Protein AF-A0A379TGN2-F1 (afdb_monomer)

Radius of gyration: 18.32 Å; Cα contacts (8 Å, |Δi|>4): 152; chains: 1; bounding box: 47×32×47 Å

InterPro domains:
  IPR022293 Integrating conjugative element protein, PFL4693 [TIGR03759] (1-119)

Structure (mmCIF, N/CA/C/O backbone):
data_AF-A0A379TGN2-F1
#
_entry.id   AF-A0A379TGN2-F1
#
loop_
_atom_site.group_PDB
_atom_site.id
_atom_site.type_symbol
_atom_site.label_atom_id
_atom_site.label_alt_id
_atom_site.label_comp_id
_atom_site.label_asym_id
_atom_site.label_entity_id
_atom_site.label_seq_id
_atom_site.pdbx_PDB_ins_code
_atom_site.Cartn_x
_atom_site.Cartn_y
_atom_site.Cartn_z
_atom_site.occupancy
_atom_site.B_iso_or_equiv
_atom_site.auth_seq_id
_atom_site.auth_comp_id
_atom_site.auth_asym_id
_atom_site.auth_atom_id
_atom_site.pdbx_PDB_model_num
ATOM 1 N N . MET A 1 1 ? -24.915 11.023 4.358 1.00 54.81 1 MET A N 1
ATOM 2 C CA . MET A 1 1 ? -24.315 10.849 5.699 1.00 54.81 1 MET A CA 1
ATOM 3 C C . MET A 1 1 ? -25.342 10.815 6.831 1.00 54.81 1 MET A C 1
ATOM 5 O O . MET A 1 1 ? -25.251 9.920 7.656 1.00 54.81 1 MET A O 1
ATOM 9 N N . GLU A 1 2 ? -26.340 11.707 6.883 1.00 61.25 2 GLU A N 1
ATOM 10 C CA . GLU A 1 2 ? -27.284 11.757 8.024 1.00 61.25 2 GLU A CA 1
ATOM 11 C C . GLU A 1 2 ? -28.126 10.487 8.232 1.00 61.25 2 GLU A C 1
ATOM 13 O O . GLU A 1 2 ? -28.344 10.085 9.371 1.00 61.25 2 GLU A O 1
ATOM 18 N N . LYS A 1 3 ? -28.559 9.817 7.154 1.00 62.69 3 LYS A N 1
ATOM 19 C CA . LYS A 1 3 ? -29.353 8.576 7.250 1.00 62.69 3 LYS A CA 1
ATOM 20 C C . LYS A 1 3 ? -28.577 7.411 7.870 1.00 62.69 3 LYS A C 1
ATOM 22 O O . LYS A 1 3 ? -29.139 6.673 8.669 1.00 62.69 3 LYS A O 1
ATOM 27 N N . GLU A 1 4 ? -27.292 7.292 7.548 1.00 63.69 4 GLU A N 1
ATOM 28 C CA . GLU A 1 4 ? -26.406 6.263 8.106 1.00 63.69 4 GLU A CA 1
ATOM 29 C C . GLU A 1 4 ? -26.175 6.503 9.603 1.00 63.69 4 GLU A C 1
ATOM 31 O O . GLU A 1 4 ? -26.311 5.602 10.428 1.00 63.69 4 GLU A O 1
ATOM 36 N N . LEU A 1 5 ? -25.936 7.762 9.985 1.00 71.75 5 LEU A N 1
ATOM 37 C CA . LEU A 1 5 ? -25.738 8.126 11.385 1.00 71.75 5 LEU A CA 1
ATOM 38 C C . LEU A 1 5 ? -27.029 7.972 12.210 1.00 71.75 5 LEU A C 1
ATOM 40 O O . LEU A 1 5 ? -26.981 7.555 13.368 1.00 71.75 5 LEU A O 1
ATOM 44 N N . ALA A 1 6 ? -28.189 8.282 11.624 1.00 77.94 6 ALA A N 1
ATOM 45 C CA . ALA A 1 6 ? -29.493 8.059 12.244 1.00 77.94 6 ALA A CA 1
ATOM 46 C C . ALA A 1 6 ? -29.781 6.562 12.436 1.00 77.94 6 ALA A C 1
ATOM 48 O O . ALA A 1 6 ? -30.235 6.161 13.509 1.00 77.94 6 ALA A O 1
ATOM 49 N N . PHE A 1 7 ? -29.451 5.735 11.440 1.00 78.75 7 PHE A N 1
ATOM 50 C CA . PHE A 1 7 ? -29.583 4.283 11.518 1.00 78.75 7 PHE A CA 1
ATOM 51 C C . PHE A 1 7 ? -28.708 3.695 12.630 1.00 78.75 7 PHE A C 1
ATOM 53 O O . PHE A 1 7 ? -29.215 2.988 13.499 1.00 78.75 7 PHE A O 1
ATOM 60 N N . GLN A 1 8 ? -27.425 4.065 12.684 1.00 78.06 8 GLN A N 1
ATOM 61 C CA . GLN A 1 8 ? -26.515 3.605 13.738 1.00 78.06 8 GLN A CA 1
ATOM 62 C C . GLN A 1 8 ? -26.989 4.018 15.135 1.00 78.06 8 GLN A C 1
ATOM 64 O O . GLN A 1 8 ? -26.885 3.243 16.085 1.00 78.06 8 GLN A O 1
ATOM 69 N N . ARG A 1 9 ? -27.540 5.229 15.283 1.00 82.88 9 ARG A N 1
ATOM 70 C CA . ARG A 1 9 ? -28.100 5.696 16.561 1.00 82.88 9 ARG A CA 1
ATOM 71 C C . ARG A 1 9 ? -29.307 4.865 16.992 1.00 82.88 9 ARG A C 1
ATOM 73 O O . ARG A 1 9 ? -29.327 4.418 18.137 1.00 82.88 9 ARG A O 1
ATOM 80 N N . ALA A 1 10 ? -30.260 4.628 16.091 1.00 85.25 10 ALA A N 1
ATOM 81 C CA . ALA A 1 10 ? -31.443 3.818 16.375 1.00 85.25 10 ALA A CA 1
ATOM 82 C C . ALA A 1 10 ? -31.068 2.362 16.700 1.00 85.25 10 ALA A C 1
ATOM 84 O O . ALA A 1 10 ? -31.542 1.805 17.689 1.00 85.25 10 ALA A O 1
ATOM 85 N N . TYR A 1 11 ? -30.142 1.783 15.931 1.00 82.19 11 TYR A N 1
ATOM 86 C CA . TYR A 1 11 ? -29.606 0.444 16.167 1.00 82.19 11 TYR A CA 1
ATOM 87 C C . TYR A 1 11 ? -28.943 0.331 17.546 1.00 82.19 11 TYR A C 1
ATOM 89 O O . TYR A 1 11 ? -29.262 -0.564 18.327 1.00 82.19 11 TYR A O 1
ATOM 97 N N . ASN A 1 12 ? -28.074 1.284 17.895 1.00 80.25 12 ASN A N 1
ATOM 98 C CA . ASN A 1 12 ? -27.389 1.304 19.187 1.00 80.25 12 ASN A CA 1
ATOM 99 C C . ASN A 1 12 ? -28.356 1.491 20.366 1.00 80.25 12 ASN A C 1
ATOM 101 O O . ASN A 1 12 ? -28.136 0.918 21.434 1.00 80.25 12 ASN A O 1
ATOM 105 N N . GLN A 1 13 ? -29.411 2.294 20.198 1.00 86.75 13 GLN A N 1
ATOM 106 C CA . GLN A 1 13 ? -30.454 2.458 21.214 1.00 86.75 13 GLN A CA 1
ATOM 107 C C . GLN A 1 13 ? -31.244 1.161 21.419 1.00 86.75 13 GLN A C 1
ATOM 109 O O . GLN A 1 13 ? -31.395 0.730 22.562 1.00 86.75 13 GLN A O 1
ATOM 114 N N . ALA A 1 14 ? -31.672 0.511 20.335 1.00 85.31 14 ALA A N 1
ATOM 115 C CA . ALA A 1 14 ? -32.395 -0.757 20.398 1.00 85.31 14 ALA A CA 1
ATOM 116 C C . ALA A 1 14 ? -31.539 -1.873 21.020 1.00 85.31 14 ALA A C 1
ATOM 118 O O . ALA A 1 14 ? -32.004 -2.604 21.892 1.00 85.31 14 ALA A O 1
ATOM 119 N N . TRP A 1 15 ? -30.258 -1.961 20.650 1.00 82.81 15 TRP A N 1
ATOM 120 C CA . TRP A 1 15 ? -29.336 -2.948 21.216 1.00 82.81 15 TRP A CA 1
ATOM 121 C C . TRP A 1 15 ? -29.159 -2.779 22.728 1.00 82.81 15 TRP A C 1
ATOM 123 O O . TRP A 1 15 ? -29.206 -3.759 23.466 1.00 82.81 15 TRP A O 1
ATOM 133 N N . LYS A 1 16 ? -29.005 -1.537 23.212 1.00 83.69 16 LYS A N 1
ATOM 134 C CA . LYS A 1 16 ? -28.899 -1.249 24.654 1.00 83.69 16 LYS A CA 1
ATOM 135 C C . LYS A 1 16 ? -30.151 -1.649 25.434 1.00 83.69 16 LYS A C 1
ATOM 137 O O . LYS A 1 16 ? -30.028 -2.044 26.588 1.00 83.69 16 LYS A O 1
ATOM 142 N N . GLN A 1 17 ? -31.330 -1.528 24.826 1.00 87.44 17 GLN A N 1
ATOM 143 C CA . GLN A 1 17 ? -32.589 -1.941 25.449 1.00 87.44 17 GLN A CA 1
ATOM 144 C C . GLN A 1 17 ? -32.730 -3.466 25.501 1.00 87.44 17 GLN A C 1
ATOM 146 O O . GLN A 1 17 ? -33.188 -3.997 26.508 1.00 87.44 17 GLN A O 1
ATOM 151 N N . LEU A 1 18 ? -32.331 -4.165 24.435 1.00 86.81 18 LEU A N 1
ATOM 152 C CA . LEU A 1 18 ? -32.508 -5.615 24.305 1.00 86.81 18 LEU A CA 1
ATOM 153 C C . LEU A 1 18 ? -31.406 -6.431 24.999 1.00 86.81 18 LEU A C 1
ATOM 155 O O . LEU A 1 18 ? -31.676 -7.521 25.495 1.00 86.81 18 LEU A O 1
ATOM 159 N N . TYR A 1 19 ? -30.178 -5.909 25.060 1.00 84.38 19 TYR A N 1
ATOM 160 C CA . TYR A 1 19 ? -29.001 -6.624 25.564 1.00 84.38 19 TYR A CA 1
ATOM 161 C C . TYR A 1 19 ? -28.160 -5.769 26.53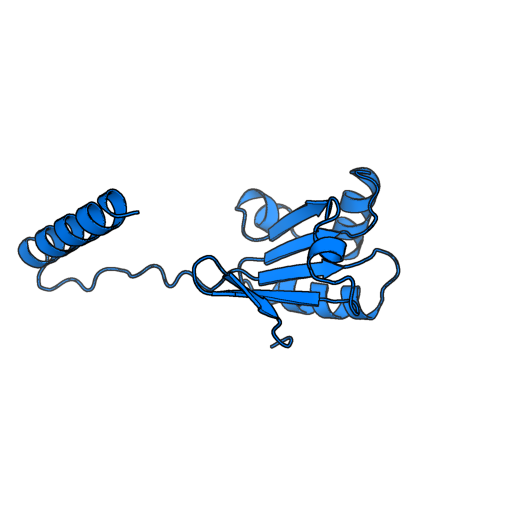3 1.00 84.38 19 TYR A C 1
ATOM 163 O O . TYR A 1 19 ? -26.982 -5.512 26.273 1.00 84.38 19 TYR A O 1
ATOM 171 N N . PRO A 1 20 ? -28.724 -5.321 27.669 1.00 80.44 20 PRO A N 1
ATOM 172 C CA . PRO A 1 20 ? -28.080 -4.352 28.563 1.00 80.44 20 PRO A CA 1
ATOM 173 C C . PRO A 1 20 ? -26.793 -4.856 29.239 1.00 80.44 20 PRO A C 1
ATOM 175 O O . PRO A 1 20 ? -25.996 -4.046 29.705 1.00 80.44 20 PRO A O 1
ATOM 178 N N . THR A 1 21 ? -26.575 -6.173 29.297 1.00 84.50 21 THR A N 1
ATOM 179 C CA . THR A 1 21 ? -25.402 -6.802 29.931 1.00 84.50 21 THR A CA 1
ATOM 180 C C . THR A 1 21 ? -24.337 -7.267 28.937 1.00 84.50 21 THR A C 1
ATOM 182 O O . THR A 1 21 ? -23.258 -7.683 29.357 1.00 84.50 21 THR A O 1
ATOM 185 N N . LEU A 1 22 ? -24.611 -7.203 27.628 1.00 79.81 22 LEU A N 1
ATOM 186 C CA . LEU A 1 22 ? -23.655 -7.594 26.596 1.00 79.81 22 LEU A CA 1
ATOM 187 C C . LEU A 1 22 ? -22.899 -6.364 26.103 1.00 79.81 22 LEU A C 1
ATOM 189 O O . LEU A 1 22 ? -23.488 -5.431 25.557 1.00 79.81 22 LEU A O 1
ATOM 193 N N . THR A 1 23 ? -21.575 -6.385 26.234 1.00 68.88 23 THR A N 1
ATOM 194 C CA . THR A 1 23 ? -20.720 -5.404 25.566 1.00 68.88 23 THR A CA 1
ATOM 195 C C . THR A 1 23 ? -20.814 -5.648 24.060 1.00 68.88 23 THR A C 1
ATOM 197 O O . THR A 1 23 ? -20.469 -6.745 23.612 1.00 68.88 23 THR A O 1
ATOM 200 N N . PRO A 1 24 ? -21.267 -4.673 23.252 1.00 62.59 24 PRO A N 1
ATOM 201 C CA . PRO A 1 24 ? -21.238 -4.824 21.807 1.00 62.59 24 PRO A CA 1
ATOM 202 C C . PRO A 1 24 ? -19.797 -5.090 21.379 1.00 62.59 24 PRO A C 1
ATOM 204 O O . PRO A 1 24 ? -18.894 -4.348 21.779 1.00 62.59 24 PRO A O 1
ATOM 207 N N . ILE A 1 25 ? -19.576 -6.122 20.563 1.00 61.44 25 ILE A N 1
ATOM 208 C CA . ILE A 1 25 ? -18.291 -6.304 19.890 1.00 61.44 25 ILE A CA 1
ATOM 209 C C . ILE A 1 25 ? -18.145 -5.100 18.962 1.00 61.44 25 ILE A C 1
ATOM 211 O O . ILE A 1 25 ? -18.706 -5.062 17.869 1.00 61.44 25 ILE A O 1
ATOM 215 N N . ARG A 1 26 ? -17.429 -4.068 19.413 1.00 55.06 26 ARG A N 1
ATOM 216 C CA . ARG A 1 26 ? -16.927 -3.057 18.495 1.00 55.06 26 ARG A CA 1
ATOM 217 C C . ARG A 1 26 ? -15.922 -3.787 17.626 1.00 55.06 26 ARG A C 1
ATOM 219 O O . ARG A 1 26 ? -14.904 -4.249 18.134 1.00 55.06 26 ARG A O 1
ATOM 226 N N . SER A 1 27 ? -16.198 -3.894 16.332 1.00 53.78 27 SER A N 1
ATOM 227 C CA . SER A 1 27 ? -15.127 -4.120 15.374 1.00 53.78 27 SER A CA 1
ATOM 228 C C . SER A 1 27 ? -14.119 -2.999 15.610 1.00 53.78 27 SER A C 1
ATOM 230 O O . SER A 1 27 ? -14.400 -1.839 15.300 1.00 53.78 27 SER A O 1
ATOM 232 N N . ILE A 1 28 ? -12.984 -3.314 16.233 1.00 56.44 28 ILE A N 1
ATOM 233 C CA . ILE A 1 28 ? -11.820 -2.436 16.198 1.00 56.44 28 ILE A CA 1
ATOM 234 C C . ILE A 1 28 ? -11.389 -2.489 14.737 1.00 56.44 28 ILE A C 1
ATOM 236 O O . ILE A 1 28 ? -10.634 -3.369 14.330 1.00 56.44 28 ILE A O 1
ATOM 240 N N . VAL A 1 29 ? -11.987 -1.631 13.911 1.00 70.31 29 VAL A N 1
ATOM 241 C CA . VAL A 1 29 ? -11.552 -1.461 12.532 1.00 70.31 29 VAL A CA 1
ATOM 242 C C . VAL A 1 29 ? -10.195 -0.801 12.657 1.00 70.31 29 VAL A C 1
ATOM 244 O O . VAL A 1 29 ? -10.103 0.395 12.932 1.00 70.31 29 VAL A O 1
ATOM 247 N N . GLN A 1 30 ? -9.145 -1.612 12.566 1.00 83.19 30 GLN A N 1
ATOM 248 C CA . GLN A 1 30 ? -7.796 -1.084 12.506 1.00 83.19 30 GLN A CA 1
ATOM 249 C C . GLN A 1 30 ? -7.734 -0.142 11.302 1.00 83.19 30 GLN A C 1
ATOM 251 O O . GLN A 1 30 ? -8.220 -0.517 10.227 1.00 83.19 30 GLN A O 1
ATOM 256 N N . PRO A 1 31 ? -7.193 1.074 11.468 1.00 90.00 31 PRO A N 1
ATOM 257 C CA . PRO A 1 31 ? -7.125 2.010 10.366 1.00 90.00 31 PRO A CA 1
ATOM 258 C C . PRO A 1 31 ? -6.325 1.377 9.227 1.00 90.00 31 PRO A C 1
ATOM 260 O O . PRO A 1 31 ? -5.273 0.766 9.447 1.00 90.00 31 PRO A O 1
ATOM 263 N N . ARG A 1 32 ? -6.868 1.462 8.012 1.00 94.88 32 ARG A N 1
ATOM 264 C CA . ARG A 1 32 ? -6.260 0.863 6.825 1.00 94.88 32 ARG A CA 1
ATOM 265 C C . ARG A 1 32 ? -5.032 1.668 6.421 1.00 94.88 32 ARG A C 1
ATOM 267 O O . ARG A 1 32 ? -5.050 2.896 6.469 1.00 94.88 32 ARG A O 1
ATOM 274 N N . LEU A 1 33 ? -3.972 0.977 6.028 1.00 97.44 33 LEU A N 1
ATOM 275 C CA . LEU A 1 33 ? -2.756 1.592 5.513 1.00 97.44 33 LEU A CA 1
ATOM 276 C C . LEU A 1 33 ? -2.796 1.646 3.987 1.00 97.44 33 LEU A C 1
ATOM 278 O O . LEU A 1 33 ? -3.310 0.729 3.353 1.00 97.44 33 LEU A O 1
ATOM 282 N N . ALA A 1 34 ? -2.221 2.688 3.394 1.00 97.62 34 ALA A N 1
ATOM 283 C CA . ALA A 1 34 ? -1.961 2.761 1.962 1.00 97.62 34 ALA A CA 1
ATOM 284 C C . ALA A 1 34 ? -0.473 3.014 1.724 1.00 97.62 34 ALA A C 1
ATOM 286 O O . ALA A 1 34 ? 0.067 4.039 2.136 1.00 97.62 34 ALA A O 1
ATOM 287 N N . LEU A 1 35 ? 0.183 2.079 1.043 1.00 98.12 35 LEU A N 1
ATOM 288 C CA . LEU A 1 35 ? 1.603 2.124 0.735 1.00 98.12 35 LEU A CA 1
ATOM 289 C C . LEU A 1 35 ? 1.801 2.355 -0.765 1.00 98.12 35 LEU A C 1
ATOM 291 O O . LEU A 1 35 ? 1.417 1.525 -1.587 1.00 98.12 35 LEU A O 1
ATOM 295 N N . PHE A 1 36 ? 2.448 3.460 -1.123 1.00 98.12 36 PHE A N 1
ATOM 296 C CA . PHE A 1 36 ? 2.883 3.725 -2.493 1.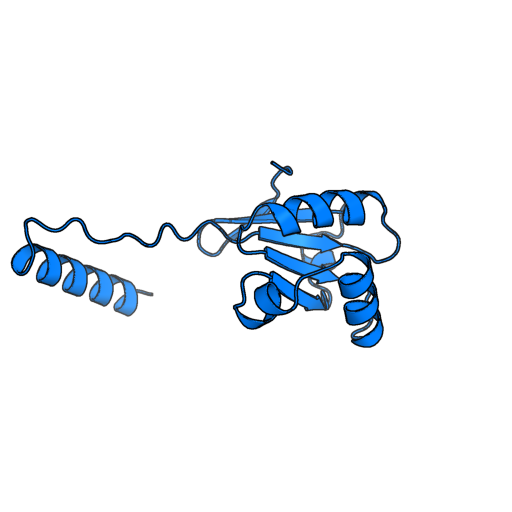00 98.12 36 PHE A CA 1
ATOM 297 C C . PHE A 1 36 ? 4.331 3.289 -2.673 1.00 98.12 36 PHE A C 1
ATOM 299 O O . PHE A 1 36 ? 5.215 3.682 -1.906 1.00 98.12 36 PHE A O 1
ATOM 306 N N . VAL A 1 37 ? 4.569 2.500 -3.717 1.00 98.00 37 VAL A N 1
ATOM 307 C CA . VAL A 1 37 ? 5.861 1.864 -4.002 1.00 98.00 37 VAL A CA 1
ATOM 308 C C . VAL A 1 37 ? 6.197 1.948 -5.482 1.00 98.00 37 VAL A C 1
ATOM 310 O O 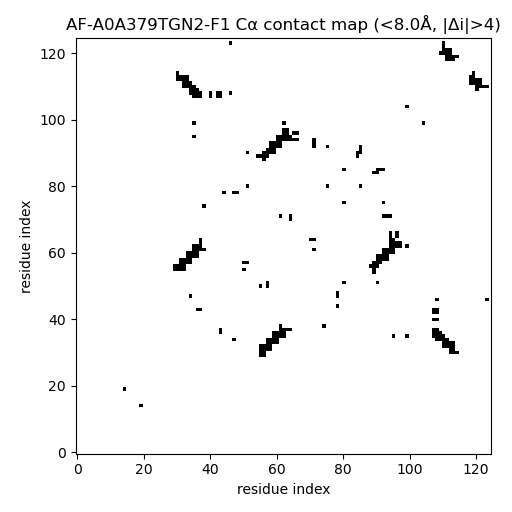. VAL A 1 37 ? 5.309 2.066 -6.321 1.00 98.00 37 VAL A O 1
ATOM 313 N N . SER A 1 38 ? 7.477 1.825 -5.822 1.00 96.06 38 SER A N 1
ATOM 314 C CA . SER A 1 38 ? 7.917 1.554 -7.193 1.00 96.06 38 SER A CA 1
ATOM 315 C C . SER A 1 38 ? 8.670 0.226 -7.255 1.00 96.06 38 SER A C 1
ATOM 317 O O . SER A 1 38 ? 9.184 -0.256 -6.246 1.00 96.06 38 SER A O 1
ATOM 319 N N . GLU A 1 39 ? 8.759 -0.377 -8.444 1.00 91.19 39 GLU A N 1
ATOM 320 C CA . GLU A 1 39 ? 9.432 -1.674 -8.609 1.00 91.19 39 GLU A CA 1
ATOM 321 C C . GLU A 1 39 ? 10.936 -1.649 -8.320 1.00 91.19 39 GLU A C 1
ATOM 323 O O . GLU A 1 39 ? 11.504 -2.687 -7.999 1.00 91.19 39 GLU A O 1
ATOM 328 N N . LYS A 1 40 ? 11.587 -0.492 -8.478 1.00 90.19 40 LYS A N 1
ATOM 329 C CA . LYS A 1 40 ? 13.039 -0.318 -8.326 1.00 90.19 40 LYS A CA 1
ATOM 330 C C . LYS A 1 40 ? 13.339 0.547 -7.104 1.00 90.19 40 LYS A C 1
ATOM 332 O O . LYS A 1 40 ? 13.925 1.620 -7.224 1.00 90.19 40 LYS A O 1
ATOM 337 N N . CYS A 1 41 ? 12.877 0.104 -5.941 1.00 94.81 41 CYS A N 1
ATOM 338 C CA . CYS A 1 41 ? 12.970 0.855 -4.694 1.00 94.81 41 CYS A CA 1
ATOM 339 C C . CYS A 1 41 ? 13.239 -0.093 -3.515 1.00 94.81 41 CYS A C 1
ATOM 341 O O . CYS A 1 41 ? 12.291 -0.600 -2.920 1.00 94.81 41 CYS A O 1
ATOM 343 N N . PRO A 1 42 ? 14.510 -0.314 -3.131 1.00 95.44 42 PRO A N 1
ATOM 344 C CA . PRO A 1 42 ? 14.848 -1.209 -2.020 1.00 95.44 42 PRO A CA 1
ATOM 345 C C . PRO A 1 42 ? 14.175 -0.821 -0.695 1.00 95.44 42 PRO A C 1
ATOM 347 O O . PRO A 1 42 ? 13.668 -1.682 0.011 1.00 95.44 42 PRO A O 1
ATOM 350 N N . ALA A 1 43 ? 14.079 0.480 -0.392 1.00 96.25 43 ALA A N 1
ATOM 351 C CA . ALA A 1 43 ? 13.365 0.966 0.793 1.00 96.25 43 ALA A CA 1
ATOM 352 C C . ALA A 1 43 ? 11.868 0.600 0.773 1.00 96.25 43 ALA A C 1
ATOM 354 O O . ALA A 1 43 ? 11.282 0.325 1.816 1.00 96.25 43 ALA A O 1
ATOM 355 N N . CYS A 1 44 ? 11.257 0.559 -0.415 1.00 97.19 44 CYS A N 1
ATOM 356 C CA . CYS A 1 44 ? 9.876 0.133 -0.584 1.00 97.19 44 CYS A CA 1
ATOM 357 C C . CYS A 1 44 ? 9.718 -1.364 -0.314 1.00 97.19 44 CYS A C 1
ATOM 359 O O . CYS A 1 44 ? 8.729 -1.760 0.288 1.00 97.19 44 CYS A O 1
ATOM 361 N N . GLU A 1 45 ? 10.678 -2.187 -0.746 1.00 95.44 45 GLU A N 1
ATOM 362 C CA . GLU A 1 45 ? 10.656 -3.633 -0.499 1.00 95.44 45 GLU A CA 1
ATOM 363 C C . GLU A 1 45 ? 10.821 -3.955 0.991 1.00 95.44 45 GLU A C 1
ATOM 365 O O . GLU A 1 45 ? 10.110 -4.810 1.514 1.00 95.44 45 GLU A O 1
ATOM 370 N N . THR A 1 46 ? 11.712 -3.246 1.693 1.00 96.06 46 THR A N 1
ATOM 371 C CA . THR A 1 46 ? 11.882 -3.407 3.146 1.00 96.06 46 THR A CA 1
ATOM 372 C C . THR A 1 46 ? 10.589 -3.080 3.888 1.00 96.06 46 THR A C 1
ATOM 374 O O . THR A 1 46 ? 10.064 -3.938 4.596 1.00 96.06 46 THR A O 1
ATOM 377 N N . LEU A 1 47 ? 10.026 -1.887 3.659 1.00 96.94 47 LEU A N 1
ATOM 378 C CA . LEU A 1 47 ? 8.809 -1.463 4.350 1.00 96.94 47 LEU A CA 1
ATOM 379 C C . LEU A 1 47 ? 7.592 -2.320 3.971 1.00 96.94 47 LEU A C 1
ATOM 381 O O . LEU A 1 47 ? 6.777 -2.657 4.825 1.00 96.94 47 LEU A O 1
ATOM 385 N N . ALA A 1 48 ? 7.457 -2.709 2.699 1.00 96.81 48 ALA A N 1
ATOM 386 C CA . ALA A 1 48 ? 6.373 -3.595 2.282 1.00 96.81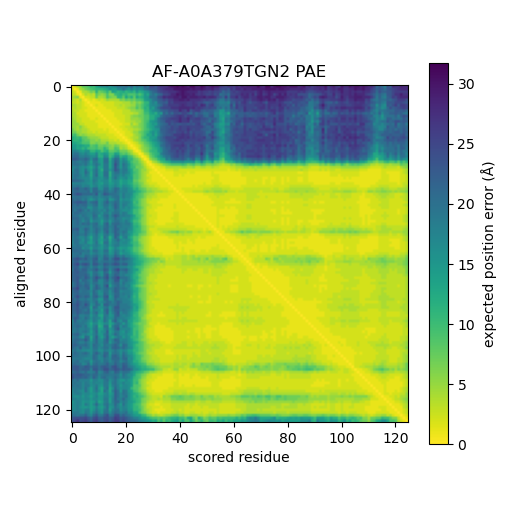 48 ALA A CA 1
ATOM 387 C C . ALA A 1 48 ? 6.421 -4.919 3.052 1.00 96.81 48 ALA A C 1
ATOM 389 O O . ALA A 1 48 ? 5.388 -5.369 3.540 1.00 96.81 48 ALA A O 1
ATOM 390 N N . ARG A 1 49 ? 7.607 -5.517 3.213 1.00 95.56 49 ARG A N 1
ATOM 391 C CA . ARG A 1 49 ? 7.769 -6.779 3.944 1.00 95.56 49 ARG A CA 1
ATOM 392 C C . ARG A 1 49 ? 7.372 -6.660 5.414 1.00 95.56 49 ARG A C 1
ATOM 394 O O . ARG A 1 49 ? 6.754 -7.581 5.937 1.00 95.56 49 ARG A O 1
ATOM 401 N N . GLU A 1 50 ? 7.705 -5.552 6.066 1.00 95.50 50 GLU A N 1
ATOM 402 C CA . GLU A 1 50 ? 7.281 -5.279 7.445 1.00 95.50 50 GLU A CA 1
ATOM 403 C C . GLU A 1 50 ? 5.748 -5.202 7.533 1.00 95.50 50 GLU A C 1
ATOM 405 O O . GLU A 1 50 ? 5.128 -5.969 8.269 1.00 95.50 50 GLU A O 1
ATOM 410 N N . LEU A 1 51 ? 5.118 -4.376 6.692 1.00 96.12 51 LEU A N 1
ATOM 411 C CA . LEU A 1 51 ? 3.668 -4.150 6.722 1.00 96.12 51 LEU A CA 1
ATOM 412 C C . LEU A 1 51 ? 2.838 -5.366 6.284 1.00 96.12 51 LEU A C 1
ATOM 414 O O . LEU A 1 51 ? 1.750 -5.593 6.807 1.00 96.12 51 LEU A O 1
ATOM 418 N N . ILE A 1 52 ? 3.338 -6.183 5.351 1.00 95.38 52 ILE A N 1
ATOM 419 C CA . ILE A 1 52 ? 2.689 -7.443 4.945 1.00 95.38 52 ILE A CA 1
ATOM 420 C C . ILE A 1 52 ? 2.583 -8.414 6.137 1.00 95.38 52 ILE A C 1
ATOM 422 O O . ILE A 1 52 ? 1.648 -9.224 6.189 1.00 95.38 52 ILE A O 1
ATOM 426 N N . ASN A 1 53 ? 3.507 -8.325 7.099 1.00 92.62 53 ASN A N 1
ATOM 427 C CA . ASN A 1 53 ? 3.562 -9.178 8.286 1.00 92.62 53 ASN A CA 1
ATOM 428 C C . ASN A 1 53 ? 2.847 -8.588 9.518 1.00 92.62 53 ASN A C 1
ATOM 430 O O . ASN A 1 53 ? 2.536 -9.348 10.427 1.00 92.62 53 ASN A O 1
ATOM 434 N N . ASP A 1 54 ? 2.521 -7.291 9.523 1.00 89.44 54 ASP A N 1
ATOM 435 C CA . ASP A 1 54 ? 1.852 -6.569 10.630 1.00 89.44 54 ASP A CA 1
ATOM 436 C C . ASP A 1 54 ? 0.344 -6.891 10.770 1.00 89.44 54 ASP A C 1
ATOM 438 O O . ASP A 1 54 ? -0.369 -6.377 11.623 1.00 89.44 54 ASP A O 1
ATOM 442 N N . ASP A 1 55 ? -0.187 -7.738 9.889 1.00 86.56 55 ASP A N 1
ATOM 443 C CA . ASP A 1 55 ? -1.591 -8.160 9.800 1.00 86.56 55 ASP A CA 1
ATOM 444 C C . ASP A 1 55 ? -2.666 -7.052 9.709 1.00 86.56 55 ASP A C 1
ATOM 446 O O . ASP A 1 55 ? -3.855 -7.342 9.538 1.00 86.56 55 ASP A O 1
ATOM 450 N N . ARG A 1 56 ? -2.259 -5.782 9.683 1.00 92.12 56 ARG A N 1
ATOM 451 C CA . ARG A 1 56 ? -3.122 -4.638 9.400 1.00 92.12 56 ARG A CA 1
ATOM 452 C C . ARG A 1 56 ? -3.678 -4.692 7.973 1.00 92.12 56 ARG A C 1
ATOM 454 O O . ARG A 1 56 ? -3.010 -5.183 7.059 1.00 92.12 56 ARG A O 1
ATOM 461 N N . PRO A 1 57 ? -4.891 -4.162 7.741 1.00 95.50 57 PRO A N 1
ATOM 462 C CA . PRO A 1 57 ? -5.394 -3.979 6.390 1.00 95.50 57 PRO A CA 1
ATOM 463 C C . PRO A 1 57 ? -4.499 -3.001 5.611 1.00 95.50 57 PRO A C 1
ATOM 465 O O . PRO 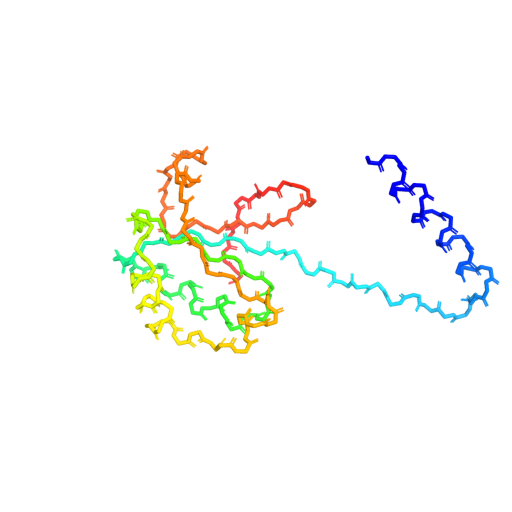A 1 57 ? -4.211 -1.906 6.098 1.00 95.50 57 PRO A O 1
ATOM 468 N N . LEU A 1 58 ? -4.078 -3.383 4.406 1.00 97.56 58 LEU A N 1
ATOM 469 C CA . LEU A 1 58 ? -3.059 -2.690 3.618 1.00 97.56 58 LEU A CA 1
ATOM 470 C C . LEU A 1 58 ? -3.467 -2.594 2.141 1.00 97.56 58 LEU A C 1
ATOM 472 O O . LEU A 1 58 ? -3.734 -3.595 1.486 1.00 97.56 58 LEU A O 1
ATOM 476 N N . ASP A 1 59 ? -3.458 -1.390 1.586 1.00 97.94 59 ASP A N 1
ATOM 477 C CA . ASP A 1 59 ? -3.561 -1.141 0.151 1.00 97.94 59 ASP A CA 1
ATOM 478 C C . ASP A 1 59 ? -2.185 -0.821 -0.411 1.00 97.94 59 ASP A C 1
ATOM 480 O O . ASP A 1 59 ? -1.557 0.161 -0.021 1.00 97.94 59 ASP A O 1
ATOM 484 N N . ILE A 1 60 ? -1.715 -1.619 -1.360 1.00 98.38 60 ILE A N 1
ATOM 485 C CA . ILE A 1 60 ? -0.444 -1.380 -2.032 1.00 98.38 60 ILE A CA 1
ATOM 486 C C . ILE A 1 60 ? -0.724 -0.777 -3.405 1.00 98.38 60 ILE A C 1
ATOM 488 O O . ILE A 1 60 ? -1.477 -1.336 -4.205 1.00 98.38 60 ILE A O 1
ATOM 492 N N . TRP A 1 61 ? -0.097 0.363 -3.682 1.00 98.06 61 TRP A N 1
ATOM 493 C CA . TRP A 1 61 ? -0.221 1.106 -4.931 1.00 98.06 61 TRP A CA 1
ATOM 494 C C . TRP A 1 61 ? 1.124 1.124 -5.656 1.00 98.06 61 TRP A C 1
ATOM 496 O O . TRP A 1 61 ? 2.064 1.804 -5.232 1.00 98.06 61 TRP A O 1
ATOM 506 N N . LEU A 1 62 ? 1.219 0.389 -6.766 1.00 98.00 62 LEU A N 1
ATOM 507 C CA . LEU A 1 62 ? 2.421 0.369 -7.593 1.00 98.00 62 LEU A CA 1
ATOM 508 C C . LEU A 1 62 ? 2.426 1.570 -8.539 1.00 98.00 62 LEU A C 1
ATOM 510 O O . LEU A 1 62 ? 1.627 1.644 -9.486 1.00 98.00 62 LEU A O 1
ATOM 514 N N . ILE A 1 63 ? 3.352 2.494 -8.287 1.00 96.38 63 ILE A N 1
ATOM 515 C CA . ILE A 1 63 ? 3.470 3.718 -9.064 1.00 96.38 63 ILE A CA 1
ATOM 516 C C . ILE A 1 63 ? 4.113 3.486 -10.423 1.00 96.38 63 ILE A C 1
ATOM 518 O O . ILE A 1 63 ? 4.995 2.636 -10.568 1.00 96.38 63 ILE A O 1
ATOM 522 N N . ASN A 1 64 ? 3.702 4.278 -11.417 1.00 90.69 64 ASN A N 1
ATOM 523 C CA . ASN A 1 64 ? 4.244 4.223 -12.782 1.00 90.69 64 ASN A CA 1
ATOM 524 C C . ASN A 1 64 ? 4.200 2.809 -13.395 1.00 90.69 64 ASN A C 1
ATOM 526 O O . ASN A 1 64 ? 4.984 2.480 -14.287 1.00 90.69 64 ASN A O 1
ATOM 530 N N . SER A 1 65 ? 3.261 1.979 -12.935 1.00 88.31 65 SER A N 1
ATOM 531 C CA . SER A 1 65 ? 3.042 0.617 -13.426 1.00 88.31 65 SER A CA 1
ATOM 532 C C . SER A 1 65 ? 2.475 0.582 -14.845 1.00 88.31 65 SER A C 1
ATOM 534 O O . SER A 1 65 ? 2.434 -0.482 -15.444 1.00 88.31 65 SER A O 1
ATOM 536 N N . ARG A 1 66 ? 2.053 1.729 -15.406 1.00 89.88 66 ARG A N 1
ATOM 537 C CA . ARG A 1 66 ? 1.450 1.850 -16.751 1.00 89.88 66 ARG A CA 1
ATOM 538 C C . ARG A 1 66 ? 0.266 0.900 -16.972 1.00 89.88 66 ARG A C 1
ATOM 540 O O . ARG A 1 66 ? 0.027 0.482 -18.099 1.00 89.88 66 ARG A O 1
ATOM 547 N N . ASN A 1 67 ? -0.452 0.574 -15.896 1.00 91.38 67 ASN A N 1
ATOM 548 C CA . ASN A 1 67 ? -1.541 -0.402 -15.903 1.00 91.38 67 ASN A CA 1
ATOM 549 C C . ASN A 1 67 ? -1.111 -1.795 -16.426 1.00 91.38 67 ASN A C 1
ATOM 551 O O . ASN A 1 67 ? -1.909 -2.508 -17.024 1.00 91.38 67 ASN A O 1
ATOM 555 N N . ASP A 1 68 ? 0.170 -2.153 -16.248 1.00 94.94 68 ASP A N 1
ATOM 556 C CA . ASP A 1 68 ? 0.714 -3.477 -16.560 1.00 94.94 68 ASP A CA 1
ATOM 557 C C . ASP A 1 68 ? 0.493 -4.424 -15.373 1.00 94.94 68 ASP A C 1
ATOM 559 O O . ASP A 1 68 ? 1.264 -4.430 -14.402 1.00 94.94 68 ASP A O 1
ATOM 563 N N . ASP A 1 69 ? -0.558 -5.238 -15.461 1.00 94.81 69 ASP A N 1
ATOM 564 C CA . ASP A 1 69 ? -0.890 -6.263 -14.468 1.00 94.81 69 ASP A CA 1
ATOM 565 C C . ASP A 1 69 ? 0.272 -7.235 -14.234 1.00 94.81 69 ASP A C 1
ATOM 567 O O . ASP A 1 69 ? 0.498 -7.679 -13.107 1.00 94.81 69 ASP A O 1
ATOM 571 N N . ALA A 1 70 ? 1.065 -7.542 -15.266 1.00 95.38 70 ALA A N 1
ATOM 572 C CA . ALA A 1 70 ? 2.192 -8.455 -15.123 1.00 95.38 70 ALA A CA 1
ATOM 573 C C . ALA A 1 70 ? 3.287 -7.844 -14.234 1.00 95.38 70 ALA A C 1
ATOM 575 O O . ALA A 1 70 ? 3.945 -8.557 -13.476 1.00 95.38 70 ALA A O 1
ATOM 576 N N . SER A 1 71 ? 3.472 -6.523 -14.278 1.00 93.19 71 SER A N 1
ATOM 577 C CA . SER A 1 71 ? 4.359 -5.796 -13.363 1.00 93.19 71 SER A CA 1
ATOM 578 C C . SER A 1 71 ? 3.869 -5.854 -11.919 1.00 93.19 71 SER A C 1
ATOM 580 O O . SER A 1 71 ? 4.657 -6.144 -11.015 1.00 93.19 71 SER A O 1
ATOM 582 N N . LEU A 1 72 ? 2.566 -5.665 -11.703 1.00 93.69 72 LEU A N 1
ATOM 583 C CA . LEU A 1 72 ? 1.952 -5.763 -10.378 1.00 93.69 72 LEU A CA 1
ATOM 584 C C . LEU A 1 72 ? 2.073 -7.185 -9.804 1.00 93.69 72 LEU A C 1
ATOM 586 O O . LEU A 1 72 ? 2.492 -7.356 -8.658 1.00 93.69 72 LEU A O 1
ATOM 590 N N . GLN A 1 73 ? 1.801 -8.205 -10.623 1.00 94.44 73 GLN A N 1
ATOM 591 C CA . GLN A 1 73 ? 1.944 -9.616 -10.256 1.00 94.44 73 GLN A CA 1
ATOM 592 C C . GLN A 1 73 ? 3.397 -9.983 -9.931 1.00 94.44 73 GLN A C 1
ATOM 594 O O . GLN A 1 73 ? 3.656 -10.574 -8.883 1.00 94.44 73 GLN A O 1
ATOM 599 N N . ARG A 1 74 ? 4.364 -9.593 -10.776 1.00 94.56 74 ARG A N 1
ATOM 600 C CA . ARG A 1 74 ? 5.797 -9.825 -10.515 1.00 94.56 74 ARG A CA 1
ATOM 601 C C . ARG A 1 74 ? 6.241 -9.174 -9.210 1.00 94.56 74 ARG A C 1
ATOM 603 O O . ARG A 1 74 ? 7.000 -9.778 -8.457 1.00 94.56 74 ARG A O 1
ATOM 610 N N . TRP A 1 75 ? 5.802 -7.944 -8.947 1.00 95.56 75 TRP A N 1
ATOM 611 C CA . TRP A 1 75 ? 6.138 -7.248 -7.709 1.00 95.56 75 TRP A CA 1
ATOM 612 C C . TRP A 1 75 ? 5.563 -7.979 -6.488 1.00 95.56 75 TRP A C 1
ATOM 614 O O . TRP A 1 75 ? 6.303 -8.258 -5.546 1.00 95.56 75 TRP A O 1
ATOM 624 N N . ALA A 1 76 ? 4.291 -8.383 -6.539 1.00 95.50 76 ALA A N 1
ATOM 625 C CA . ALA A 1 76 ? 3.644 -9.126 -5.459 1.00 95.50 76 ALA A CA 1
ATOM 626 C C . ALA A 1 76 ? 4.317 -10.481 -5.177 1.00 95.50 76 ALA A C 1
ATOM 628 O O . ALA A 1 76 ? 4.521 -10.839 -4.016 1.00 95.50 76 ALA A O 1
ATOM 629 N N . GLN A 1 77 ? 4.727 -11.199 -6.229 1.00 95.12 77 GLN A N 1
ATOM 630 C CA . GLN A 1 77 ? 5.486 -12.446 -6.110 1.00 95.12 77 GLN A CA 1
ATOM 631 C C . GLN A 1 77 ? 6.842 -12.231 -5.425 1.00 95.12 77 GLN A C 1
ATOM 633 O O . GLN A 1 77 ? 7.190 -12.995 -4.527 1.00 95.12 77 GLN A O 1
ATOM 638 N N . ARG A 1 78 ? 7.588 -11.173 -5.786 1.00 94.69 78 ARG A N 1
ATOM 639 C CA . ARG A 1 78 ? 8.866 -10.827 -5.128 1.00 94.69 78 ARG A CA 1
ATOM 640 C C . ARG A 1 78 ? 8.700 -10.478 -3.648 1.00 94.69 78 ARG A C 1
ATOM 642 O O . ARG A 1 78 ? 9.608 -10.729 -2.864 1.00 94.69 78 ARG A O 1
ATOM 649 N N . GLN A 1 79 ? 7.561 -9.901 -3.268 1.00 95.75 79 GLN A N 1
ATOM 650 C CA . GLN A 1 79 ? 7.243 -9.588 -1.872 1.00 95.75 79 GLN A CA 1
ATOM 651 C C . GLN A 1 79 ? 6.641 -10.771 -1.097 1.00 95.75 79 GLN A C 1
ATOM 653 O O . GLN A 1 79 ? 6.340 -10.621 0.084 1.00 95.75 79 GLN A O 1
ATOM 658 N N . HIS A 1 80 ? 6.482 -11.942 -1.729 1.00 95.44 80 HIS A N 1
ATOM 659 C CA . HIS A 1 80 ? 5.912 -13.148 -1.119 1.00 95.44 80 HIS A CA 1
ATOM 660 C C . HIS A 1 80 ? 4.526 -12.928 -0.487 1.00 95.44 80 HIS A C 1
ATOM 662 O O . HIS A 1 80 ? 4.223 -13.463 0.579 1.00 95.44 80 HIS A O 1
ATOM 668 N N . ILE A 1 81 ? 3.672 -12.133 -1.138 1.00 95.38 81 ILE A N 1
ATOM 669 C CA . ILE A 1 81 ? 2.319 -11.856 -0.642 1.00 95.38 81 ILE A CA 1
ATOM 670 C C . ILE A 1 81 ? 1.473 -13.135 -0.695 1.00 95.38 81 ILE A C 1
ATOM 672 O O . ILE A 1 81 ? 1.294 -13.727 -1.759 1.00 95.38 81 ILE A O 1
ATOM 676 N N . ASP A 1 82 ? 0.929 -13.547 0.455 1.00 94.69 82 ASP A N 1
ATOM 677 C CA . ASP A 1 82 ? 0.008 -14.685 0.548 1.00 94.69 82 ASP A CA 1
ATOM 678 C C . ASP A 1 82 ? -1.311 -14.353 -0.167 1.00 94.69 82 ASP A C 1
ATOM 680 O O . ASP A 1 82 ? -2.011 -13.402 0.196 1.00 94.69 82 ASP A O 1
ATOM 684 N N . MET A 1 83 ? -1.674 -15.179 -1.151 1.00 93.31 83 MET A N 1
ATOM 685 C CA . MET A 1 83 ? -2.922 -15.067 -1.909 1.00 93.31 83 MET A CA 1
ATOM 686 C C . MET A 1 83 ? -4.151 -14.985 -0.995 1.00 93.31 83 MET A C 1
ATOM 688 O O . MET A 1 83 ? -5.054 -14.195 -1.251 1.00 93.31 83 MET A O 1
ATOM 692 N N . ARG A 1 84 ? -4.159 -15.701 0.135 1.00 94.69 84 ARG A N 1
ATOM 693 C CA . ARG A 1 84 ? -5.280 -15.688 1.088 1.00 94.69 84 ARG A CA 1
ATOM 694 C C . ARG A 1 84 ? -5.485 -14.319 1.732 1.00 94.69 84 ARG A C 1
ATOM 696 O O . ARG A 1 84 ? -6.616 -13.974 2.071 1.00 94.69 84 ARG A O 1
ATOM 703 N N . LYS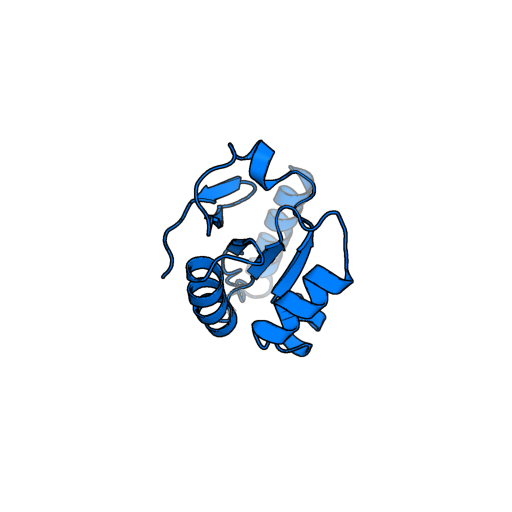 A 1 85 ? -4.416 -13.526 1.912 1.00 94.88 85 LYS A N 1
ATOM 704 C CA . LYS A 1 85 ? -4.520 -12.136 2.398 1.00 94.88 85 LYS A CA 1
ATOM 705 C C . LYS A 1 85 ? -5.153 -11.227 1.343 1.00 94.88 85 LYS A C 1
ATOM 707 O O . LYS A 1 85 ? -5.869 -10.299 1.713 1.00 94.88 85 LYS A O 1
ATOM 712 N N . VAL A 1 86 ? -4.931 -11.514 0.060 1.00 95.75 86 VAL A N 1
ATOM 713 C CA . VAL A 1 86 ? -5.551 -10.788 -1.057 1.00 95.75 86 VAL A CA 1
ATOM 714 C C . VAL A 1 86 ? -7.022 -11.170 -1.212 1.00 95.75 86 VAL A C 1
ATOM 716 O O . VAL A 1 86 ? -7.879 -10.293 -1.230 1.00 95.75 86 VAL A O 1
ATOM 719 N N . GLU A 1 87 ? -7.334 -12.467 -1.227 1.00 94.19 87 GLU A N 1
ATOM 720 C CA . GLU A 1 87 ? -8.703 -12.989 -1.364 1.00 94.19 87 GLU A CA 1
ATOM 721 C C . GLU A 1 87 ? -9.646 -12.466 -0.274 1.00 94.19 87 GLU A C 1
ATOM 723 O O . GLU A 1 87 ? -10.796 -12.133 -0.553 1.00 94.19 87 GLU A O 1
ATOM 728 N N . ARG A 1 88 ? -9.154 -12.333 0.967 1.00 93.69 88 ARG A N 1
ATOM 729 C CA . ARG A 1 88 ? -9.934 -11.776 2.087 1.00 93.69 88 ARG A CA 1
ATOM 730 C C . ARG A 1 88 ? -9.918 -10.246 2.173 1.00 93.69 88 ARG A C 1
ATOM 732 O O . ARG A 1 88 ? -10.419 -9.693 3.148 1.00 93.69 88 ARG A O 1
ATOM 739 N N . GLY A 1 89 ? -9.300 -9.557 1.210 1.00 94.31 89 GLY A N 1
ATOM 740 C CA . GLY A 1 89 ? -9.210 -8.093 1.165 1.00 94.31 89 GLY A CA 1
ATOM 741 C C . GLY A 1 89 ? -8.335 -7.462 2.256 1.00 94.31 89 GLY A C 1
ATOM 742 O O . GLY A 1 89 ? -8.351 -6.240 2.445 1.00 94.31 89 GLY A O 1
ATOM 743 N N . GLN A 1 90 ? -7.553 -8.265 2.982 1.00 95.50 90 GLN A N 1
ATOM 744 C CA . GLN A 1 90 ? -6.597 -7.736 3.951 1.00 95.50 90 GLN A CA 1
ATOM 745 C C . GLN A 1 90 ? -5.490 -6.966 3.236 1.00 95.50 90 GLN A C 1
ATOM 747 O O . GLN A 1 90 ? -5.157 -5.871 3.667 1.00 95.50 90 GLN A O 1
ATOM 752 N N . ILE A 1 91 ? -4.981 -7.493 2.122 1.00 97.38 91 ILE A N 1
ATOM 753 C CA . ILE A 1 91 ? -4.060 -6.783 1.233 1.00 97.38 91 ILE A CA 1
ATOM 754 C C . ILE A 1 91 ? -4.781 -6.504 -0.086 1.00 97.38 91 ILE A C 1
ATOM 756 O O . ILE A 1 91 ? -5.369 -7.418 -0.653 1.00 97.38 91 ILE A O 1
ATOM 760 N N . THR A 1 92 ? -4.731 -5.276 -0.603 1.00 97.94 92 THR A N 1
ATOM 761 C CA . THR A 1 92 ? -5.079 -5.016 -2.010 1.00 97.94 92 THR A CA 1
ATOM 762 C C . THR A 1 92 ? -3.845 -4.614 -2.806 1.00 97.94 92 THR A C 1
ATOM 764 O O . THR A 1 92 ? -2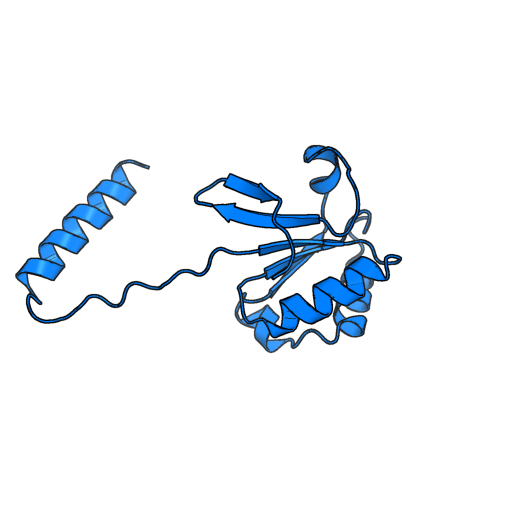.927 -3.979 -2.288 1.00 97.94 92 THR A O 1
ATOM 767 N N . LEU A 1 93 ? -3.816 -5.008 -4.076 1.00 97.56 93 LEU A N 1
ATOM 768 C CA . LEU A 1 93 ? -2.770 -4.668 -5.032 1.00 97.56 93 LEU A CA 1
ATOM 769 C C . LEU A 1 93 ? -3.398 -3.802 -6.116 1.00 97.56 93 LEU A C 1
ATOM 771 O O . LEU A 1 93 ? -4.374 -4.215 -6.735 1.00 97.56 93 LEU A O 1
ATOM 775 N N . ASN A 1 94 ? -2.850 -2.612 -6.341 1.00 97.56 94 ASN A N 1
ATOM 776 C CA . ASN A 1 94 ? -3.460 -1.622 -7.218 1.00 97.56 94 ASN A CA 1
ATOM 777 C C . ASN A 1 94 ? -2.425 -0.921 -8.100 1.00 97.56 94 ASN A C 1
ATOM 779 O O . ASN A 1 94 ? -1.275 -0.707 -7.706 1.00 97.56 94 ASN A O 1
ATOM 783 N N . HIS A 1 95 ? -2.876 -0.452 -9.261 1.00 97.69 95 HIS A N 1
ATOM 784 C CA . HIS A 1 95 ? -2.167 0.554 -10.047 1.00 97.69 95 HIS A CA 1
ATOM 785 C C . HIS A 1 95 ? -2.419 1.944 -9.473 1.00 97.69 95 HIS A C 1
ATOM 787 O O . HIS A 1 95 ? -3.566 2.304 -9.208 1.00 97.69 95 HIS A O 1
ATOM 793 N N . ASP A 1 96 ? -1.369 2.755 -9.309 1.00 95.38 96 ASP A N 1
ATOM 794 C CA . ASP A 1 96 ? -1.525 4.097 -8.732 1.00 95.38 96 ASP A CA 1
ATOM 795 C C . ASP A 1 96 ? -2.427 5.015 -9.579 1.00 95.38 96 ASP A C 1
ATOM 797 O O . ASP A 1 96 ? -3.158 5.833 -9.021 1.00 95.38 96 ASP A O 1
ATOM 801 N N . ASN A 1 97 ? -2.415 4.861 -10.909 1.00 94.00 97 ASN A N 1
ATOM 802 C CA . ASN A 1 97 ? -3.241 5.634 -11.844 1.00 94.00 97 ASN A CA 1
ATOM 803 C C . ASN A 1 97 ? -3.181 7.155 -11.597 1.00 94.00 97 ASN A C 1
ATOM 805 O O . ASN A 1 97 ? -4.199 7.853 -11.537 1.00 94.00 97 ASN A O 1
ATOM 809 N N . GLY A 1 98 ? -1.975 7.686 -11.395 1.00 93.44 98 GLY A N 1
ATOM 810 C CA . GLY A 1 98 ? -1.753 9.109 -11.160 1.00 93.44 98 GLY A CA 1
ATOM 811 C C . GLY A 1 98 ? -2.067 9.569 -9.731 1.00 93.44 98 GLY A C 1
ATOM 812 O O . GLY A 1 98 ? -2.114 10.774 -9.468 1.00 93.44 98 GLY A O 1
ATOM 813 N N . ARG A 1 99 ? -2.394 8.658 -8.805 1.00 93.94 99 ARG A N 1
ATOM 814 C CA . ARG A 1 99 ? -2.764 8.998 -7.421 1.00 93.94 99 ARG A CA 1
ATOM 815 C C . ARG A 1 99 ? -1.566 9.543 -6.657 1.00 93.94 99 ARG A C 1
ATOM 817 O O . ARG A 1 99 ? -1.723 10.519 -5.933 1.00 93.94 99 ARG A O 1
ATOM 824 N N . TRP A 1 100 ? -0.381 8.971 -6.854 1.00 95.44 100 TRP A N 1
ATOM 825 C CA . TRP A 1 100 ? 0.823 9.439 -6.167 1.00 95.44 100 TRP A CA 1
ATOM 826 C C . TRP A 1 100 ? 1.218 10.861 -6.598 1.00 95.44 100 TRP A C 1
ATOM 828 O O . TRP A 1 100 ? 1.545 11.697 -5.756 1.00 95.44 100 TRP A O 1
ATOM 838 N N . GLN A 1 101 ? 1.095 11.183 -7.889 1.00 94.06 101 GLN A N 1
ATOM 839 C CA . GLN A 1 101 ? 1.341 12.536 -8.398 1.00 94.06 101 GLN A CA 1
ATOM 840 C C . GLN A 1 101 ? 0.343 13.548 -7.816 1.00 94.06 101 GLN A C 1
ATOM 842 O O . GLN A 1 101 ? 0.742 14.642 -7.427 1.00 94.06 101 GLN A O 1
ATOM 847 N N . ARG A 1 102 ? -0.941 13.181 -7.690 1.00 93.94 102 ARG A N 1
ATOM 848 C CA . ARG A 1 102 ? -1.976 14.039 -7.075 1.00 93.94 102 ARG A CA 1
ATOM 849 C C . ARG A 1 102 ? -1.744 14.316 -5.588 1.00 93.94 102 ARG A C 1
ATOM 851 O O . ARG A 1 102 ? -2.246 15.311 -5.081 1.00 93.94 102 ARG A O 1
ATOM 858 N N . LEU A 1 103 ? -0.971 13.468 -4.911 1.00 91.56 103 LEU A N 1
ATOM 859 C CA . LEU A 1 103 ? -0.525 13.675 -3.531 1.00 91.56 103 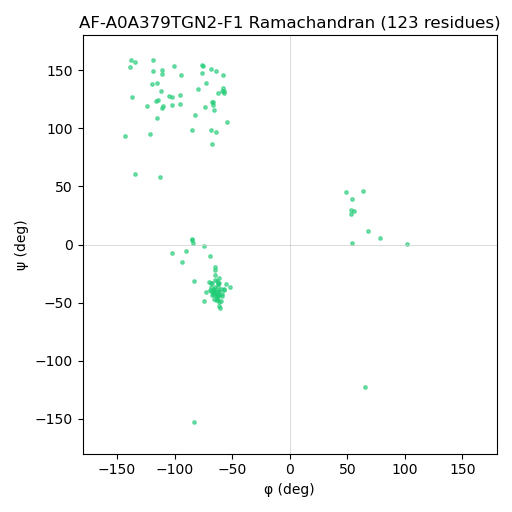LEU A CA 1
ATOM 860 C C . LEU A 1 103 ? 0.748 14.539 -3.432 1.00 91.56 103 LEU A C 1
ATOM 862 O O . LEU A 1 103 ? 1.278 14.717 -2.340 1.00 91.56 103 LEU A O 1
ATOM 866 N N . GLY A 1 104 ? 1.254 15.067 -4.551 1.00 91.81 104 GLY A N 1
ATOM 867 C CA . GLY A 1 104 ? 2.426 15.946 -4.597 1.00 91.81 104 GLY A CA 1
ATOM 868 C C . GLY A 1 104 ? 3.732 15.275 -5.036 1.00 91.81 104 GLY A C 1
ATOM 869 O O . GLY A 1 104 ? 4.746 15.961 -5.114 1.00 91.81 104 GLY A O 1
ATOM 870 N N . GLY A 1 105 ? 3.737 13.971 -5.355 1.00 86.31 105 GLY A N 1
ATOM 871 C CA . GLY A 1 105 ? 4.877 13.310 -6.017 1.00 86.31 105 GLY A CA 1
ATOM 872 C C . GLY A 1 105 ? 6.191 13.281 -5.215 1.00 86.31 105 GLY A C 1
ATOM 873 O O . GLY A 1 105 ? 7.250 13.590 -5.755 1.00 86.31 105 GLY A O 1
ATOM 874 N N . GLY A 1 106 ? 6.124 12.935 -3.924 1.00 89.12 106 GLY A N 1
ATOM 875 C CA . GLY A 1 106 ? 7.247 13.010 -2.974 1.00 89.12 106 GLY A CA 1
ATOM 876 C C . GLY A 1 106 ? 8.232 11.830 -2.978 1.00 89.12 106 GLY A C 1
ATOM 877 O O . GLY A 1 106 ? 8.442 11.153 -3.974 1.00 89.12 106 GLY A O 1
ATOM 878 N N . LYS A 1 107 ? 8.880 11.564 -1.840 1.00 93.38 107 LYS A N 1
ATOM 879 C CA . LYS A 1 107 ? 9.779 10.403 -1.709 1.00 93.38 107 LYS A CA 1
ATOM 880 C C . LYS A 1 107 ? 8.983 9.103 -1.582 1.00 93.38 107 LYS A C 1
ATOM 882 O O . LYS A 1 107 ? 7.848 9.106 -1.113 1.00 93.38 107 LYS A O 1
ATOM 887 N N . LEU A 1 108 ? 9.605 8.004 -1.997 1.00 96.19 108 LEU A N 1
ATOM 888 C CA . LEU A 1 108 ? 9.090 6.652 -1.798 1.00 96.19 108 LEU A CA 1
ATOM 889 C C . LEU A 1 108 ? 9.967 5.886 -0.796 1.00 96.19 108 LEU A C 1
ATOM 891 O O . LEU A 1 108 ? 11.179 6.122 -0.769 1.00 96.19 108 LEU A O 1
ATOM 895 N N . PRO A 1 109 ? 9.385 4.936 -0.043 1.00 97.50 109 PRO A N 1
ATOM 896 C CA . PRO A 1 109 ? 7.947 4.650 0.019 1.00 97.50 109 PRO A CA 1
ATOM 897 C C . PRO A 1 109 ? 7.150 5.787 0.681 1.00 97.50 109 PRO A C 1
ATOM 899 O O . PRO A 1 109 ? 7.679 6.512 1.520 1.00 97.50 109 PRO A O 1
ATOM 902 N N . LEU A 1 110 ? 5.881 5.941 0.296 1.00 97.38 110 LEU A N 1
ATOM 903 C CA . LEU A 1 110 ? 4.933 6.821 0.990 1.00 97.38 110 LEU A CA 1
ATOM 904 C C . LEU A 1 110 ? 3.892 5.946 1.683 1.00 97.38 110 LEU A C 1
ATOM 906 O O . LEU A 1 110 ? 3.153 5.231 1.007 1.00 97.38 110 LEU A O 1
ATOM 910 N N . LEU A 1 111 ? 3.844 6.021 3.011 1.00 97.50 111 LEU A N 1
A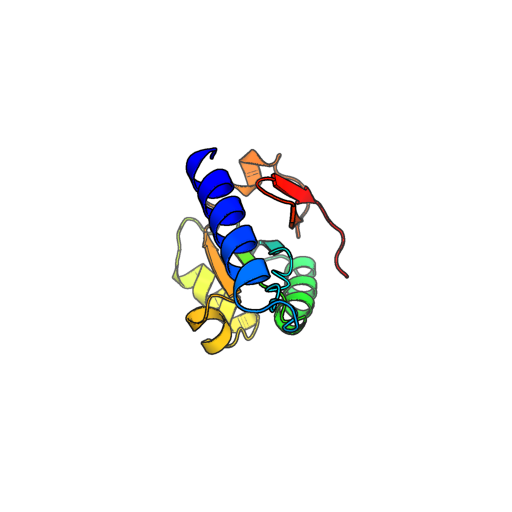TOM 911 C CA . LEU A 1 111 ? 2.858 5.336 3.835 1.00 97.50 111 LEU A CA 1
ATOM 912 C C . LEU A 1 111 ? 1.819 6.338 4.331 1.00 97.50 111 LEU A C 1
ATOM 914 O O . LEU A 1 111 ? 2.163 7.378 4.893 1.00 97.50 111 LEU A O 1
ATOM 918 N N . LEU A 1 112 ? 0.552 6.012 4.113 1.00 96.88 112 LEU A N 1
ATOM 919 C CA . LEU A 1 112 ? -0.586 6.761 4.618 1.00 96.88 112 LEU A CA 1
ATOM 920 C C . LEU A 1 112 ? -1.419 5.873 5.537 1.00 96.88 112 LEU A C 1
ATOM 922 O O . LEU A 1 112 ? -1.542 4.673 5.298 1.00 96.88 112 LEU A O 1
ATOM 926 N N . GLU A 1 113 ? -2.058 6.480 6.524 1.00 95.81 113 GLU A N 1
ATOM 927 C CA . GLU A 1 113 ? -3.058 5.835 7.365 1.00 95.81 113 GLU A CA 1
ATOM 928 C C . GLU A 1 113 ? -4.423 6.492 7.164 1.00 95.81 113 GLU A C 1
ATOM 930 O O . GLU A 1 113 ? -4.541 7.719 7.064 1.00 95.81 113 GLU A O 1
ATOM 935 N N . GLN A 1 114 ? -5.460 5.662 7.102 1.00 94.38 114 GLN A N 1
ATOM 936 C CA . GLN A 1 114 ? -6.835 6.120 7.030 1.00 94.38 114 GLN A CA 1
ATOM 937 C C . GLN A 1 114 ? -7.296 6.657 8.391 1.00 94.38 114 GLN A C 1
ATOM 939 O O . GLN A 1 114 ? -7.407 5.914 9.364 1.00 94.38 114 GLN A O 1
ATOM 944 N N . GLN A 1 115 ? -7.653 7.938 8.431 1.00 91.31 115 GLN A N 1
ATOM 945 C CA . GLN A 1 115 ? -8.250 8.603 9.586 1.00 91.31 115 GLN A CA 1
ATOM 946 C C . GLN A 1 115 ? -9.613 9.171 9.173 1.00 91.31 115 GLN A C 1
ATOM 948 O O . GLN A 1 115 ? -9.719 10.243 8.574 1.00 91.31 115 GLN A O 1
ATOM 953 N N . GLY A 1 116 ? -10.673 8.403 9.439 1.00 86.94 116 GLY A N 1
ATOM 954 C CA . GLY A 1 116 ? -12.005 8.682 8.899 1.00 86.94 116 GLY A CA 1
ATOM 955 C C . GLY A 1 116 ? -12.030 8.538 7.372 1.00 86.94 116 GLY A C 1
ATOM 956 O O . GLY A 1 116 ? -11.698 7.481 6.836 1.00 86.94 116 GLY A O 1
ATOM 957 N N . GLU A 1 117 ? -12.420 9.600 6.667 1.00 85.44 117 GLU A N 1
ATOM 958 C CA . GLU A 1 117 ? -12.399 9.656 5.194 1.00 85.44 117 GLU A CA 1
ATOM 959 C C . GLU A 1 117 ? -11.074 10.200 4.630 1.00 85.44 117 GLU A C 1
ATOM 961 O O . GLU A 1 117 ? -10.870 10.217 3.416 1.00 85.44 117 GLU A O 1
ATOM 966 N N . GLN A 1 118 ? -10.172 10.658 5.499 1.00 90.12 118 GLN A N 1
ATOM 967 C CA . GLN A 1 118 ? -8.920 11.294 5.109 1.00 90.12 118 GLN A CA 1
ATOM 968 C C . GLN A 1 118 ? -7.745 10.322 5.203 1.00 90.12 118 GLN A C 1
ATOM 970 O O . GLN A 1 118 ? -7.749 9.378 5.992 1.00 90.12 118 GLN A O 1
ATOM 975 N N . TRP A 1 119 ? -6.720 10.590 4.401 1.00 93.62 119 TRP A N 1
ATOM 976 C CA . TRP A 1 119 ? -5.470 9.841 4.388 1.00 93.62 119 TRP A CA 1
ATOM 977 C C . TRP A 1 119 ? -4.338 10.759 4.820 1.00 93.62 119 TRP A C 1
ATOM 979 O O . TRP A 1 119 ? -4.127 11.801 4.199 1.00 93.62 119 TRP A O 1
ATOM 989 N N . HIS A 1 120 ? -3.608 10.362 5.858 1.00 94.94 120 HIS A N 1
ATOM 990 C CA . HIS A 1 120 ? -2.520 11.160 6.415 1.00 94.94 120 HIS A CA 1
ATOM 991 C C . HIS A 1 120 ? -1.194 10.409 6.327 1.00 94.94 120 HIS A C 1
ATOM 993 O O . HIS A 1 120 ? -1.176 9.211 6.610 1.00 94.94 120 HIS A O 1
ATOM 999 N N . PRO A 1 121 ? -0.087 11.078 5.954 1.00 95.00 121 PRO A N 1
ATOM 1000 C CA . PRO A 1 121 ? 1.237 10.478 6.023 1.00 95.00 121 PRO A CA 1
ATOM 1001 C C . PRO A 1 121 ? 1.579 10.034 7.442 1.00 95.00 121 PRO A C 1
ATOM 1003 O O . PRO A 1 121 ? 1.382 10.788 8.394 1.00 95.00 121 PRO A O 1
ATOM 1006 N N . VAL A 1 122 ? 2.126 8.828 7.565 1.00 94.62 122 VAL A N 1
ATOM 1007 C CA . VAL A 1 122 ? 2.602 8.269 8.834 1.00 94.62 122 VAL A CA 1
ATOM 1008 C C . VAL A 1 122 ? 3.973 7.626 8.648 1.00 94.62 122 VAL A C 1
ATOM 1010 O O . VAL A 1 122 ? 4.354 7.246 7.538 1.00 94.62 122 VAL A O 1
ATOM 1013 N N . SER A 1 123 ? 4.720 7.508 9.742 1.00 87.25 123 SER A N 1
ATOM 1014 C CA . SER A 1 123 ? 5.930 6.687 9.775 1.00 87.25 123 SER A CA 1
ATOM 1015 C C . SER A 1 123 ? 5.561 5.208 9.860 1.00 87.25 123 SER A C 1
ATOM 1017 O O . SER A 1 123 ? 4.487 4.858 10.351 1.00 87.25 123 SER A O 1
ATOM 1019 N N . ALA A 1 124 ? 6.462 4.350 9.387 1.00 73.00 124 ALA A N 1
ATOM 1020 C CA . ALA A 1 124 ? 6.376 2.921 9.652 1.00 73.00 124 ALA A CA 1
ATOM 1021 C C . ALA A 1 124 ? 6.376 2.655 11.175 1.00 73.00 124 ALA A C 1
ATOM 1023 O O . ALA A 1 124 ? 7.007 3.437 11.899 1.00 73.00 124 ALA A O 1
ATOM 1024 N N . PRO A 1 125 ? 5.647 1.626 11.646 1.00 63.28 125 PRO A N 1
ATOM 1025 C CA . PRO A 1 125 ? 5.657 1.209 13.048 1.00 63.28 125 PRO A CA 1
ATOM 1026 C C . PRO A 1 125 ? 7.036 0.740 13.532 1.00 63.28 125 PRO A C 1
ATOM 1028 O O . PRO A 1 125 ? 7.852 0.296 12.693 1.00 63.28 125 PRO A O 1
#

Secondary structure (DSSP, 8-state):
-HHHHHHHHHHHHHHHHH-TTSPP-----PPPEEEEE-TT-HHHHHHHHHHHHS-S-EEEEETT-TT-HHHHHHHHHHTT--HHHHHTTSEEEEE-TTHHHHTT--SSSEEEEEETTEEEE----

Foldseek 3Di:
DVVVVVVVVVVVVVCCVVPVPDDPPDPPQFWEKEKEDEQPDPVSLVLLLVVLPVLAQYEYEYEPCVPVVVSQVVSCVVSVRDVVCPVVNSYHGYHCVCVCVVVVVDDPTFMWTDDPPDTDTDDRD

pLDDT: mean 89.2, std 10.79, range [53.78, 98.38]

Nearest PDB structures (foldseek):
  8aew-assembly1_A  TM=5.377E-01  e=7.154E-01  Chloroflexus aurantiacus J-10-fl
  6iun-assembly2_A  TM=3.798E-01  e=4.178E-01  Cupriavidus necator H16
  8oqv-assembly1_B  TM=4.006E-01  e=2.098E+00  Mycobacterium tuberculosis H37Rv
  8opx-assembly1_B  TM=3.978E-01  e=2.937E+00  Mycobacterium tuberculosis H37Rv
  3hdh-assembly2_C-2  TM=4.803E-01  e=4.397E+00  Sus scrofa

Sequence (125 aa):
MEKELAFQRAYNQAWKQLYPTLTPIRSIVQPRLALFVSEKCPACETLARELINDDRPLDIWLINSRNDDASLQRWAQRQHIDMRKVERGQITLNHDNGRWQRLGGGKLPLLLEQQGEQWHPVSAP

Solvent-accessible surface area (backbone atoms only — not comparable to full-atom values): 7400 Å² total; per-residue (Å²): 112,67,67,60,54,50,48,53,50,52,51,53,53,53,46,50,72,76,40,74,87,58,80,76,84,70,78,80,74,67,62,40,33,39,37,38,31,50,96,88,35,70,67,25,54,55,53,48,52,54,51,72,68,64,74,52,38,34,36,38,24,36,45,92,46,84,82,38,63,67,58,54,51,52,51,43,60,75,62,64,64,59,63,69,41,42,77,71,61,36,35,43,84,43,65,32,88,64,49,56,56,76,73,68,59,73,74,76,50,39,40,27,37,41,59,87,96,44,75,42,82,51,79,84,134

Organism: NCBI:txid59203

Mean predicted aligned error: 8.91 Å